Protein AF-A0A9D1EXU2-F1 (afdb_monomer)

Solvent-accessible surface area (backbone atoms only — not comparable to full-atom values): 6470 Å² total; per-residue (Å²): 134,85,83,83,80,86,75,94,65,91,78,78,82,62,54,69,59,51,42,45,73,71,76,44,88,81,90,85,78,88,70,52,75,67,57,46,50,57,49,46,56,51,49,40,56,48,30,51,48,49,24,73,72,68,69,46,70,67,33,54,52,51,36,49,54,42,52,41,54,50,34,46,72,74,74,36,51,63,67,65,58,66,70,50,86,77,70,83,78,74,61,80,76,73,74,73,82,78,76,126

Radius of gyration: 18.08 Å; Cα contacts (8 Å, |Δi|>4): 47; chains: 1; bounding box: 48×49×33 Å

Secondary structure (DSSP, 8-state):
------------SSHHHHHHHTT------PPPHHHHHHHHHHHHHHHHHHHHHH--HHHHHHHHHHHHHHHHHTT--HHHHHTS--GGG-----------

InterPro domains:
  IPR038735 MSMEG_1276-like, nucleoside triphosphate pyrophosphohydrolase domain [cd11532] (7-84)

Organism: NCBI:txid2840935

Nearest PDB structures (foldseek):
  2ic9-assembly1_A  TM=8.243E-01  e=4.515E+00  Orthohantavirus sinnombreense
  2ic6-assembly1_A  TM=8.018E-01  e=4.515E+00  Orthohantavirus sinnombreense
  4fi5-assembly1_A  TM=7.173E-01  e=4.245E+00  Hantaan virus 76-118
  8xje-assembly3_C  TM=3.750E-01  e=9.480E+00  Campylobacter jejuni

Foldseek 3Di:
DDDDDDDLDDDPPCPCVVCVVVVHHDDDDDDDLVRVLVSLVVQLVVLVVVCVVPVDVVSVVSNVVSVQVNCVSVVHHPVNVVPPDPCPVVDPPPPPPPPD

Mean predicted aligned error: 10.68 Å

Structure (mmCIF, N/CA/C/O backbone):
data_AF-A0A9D1EXU2-F1
#
_entry.id   AF-A0A9D1EXU2-F1
#
loop_
_atom_site.group_PDB
_atom_site.id
_atom_site.type_symbol
_atom_site.label_atom_id
_atom_site.label_alt_id
_atom_site.label_comp_id
_atom_site.label_asym_id
_atom_site.label_entity_id
_atom_site.label_seq_id
_atom_site.pdbx_PDB_ins_code
_atom_site.Cartn_x
_atom_site.Cartn_y
_atom_site.Cartn_z
_atom_site.occupancy
_atom_site.B_iso_or_equiv
_atom_site.auth_seq_id
_atom_site.auth_comp_id
_atom_site.auth_asym_id
_atom_site.auth_atom_id
_atom_site.pdbx_PDB_model_num
ATOM 1 N N . MET A 1 1 ? -24.676 17.958 18.977 1.00 40.91 1 MET A N 1
ATOM 2 C CA . MET A 1 1 ? -23.334 18.073 18.367 1.00 40.91 1 MET A CA 1
ATOM 3 C C . MET A 1 1 ? -23.116 16.840 17.512 1.00 40.91 1 MET A C 1
ATOM 5 O O . MET A 1 1 ? -23.062 15.747 18.060 1.00 40.91 1 MET A O 1
ATOM 9 N N . SER A 1 2 ? -23.106 16.989 16.189 1.00 44.03 2 SER A N 1
ATOM 10 C CA . SER A 1 2 ? -22.880 15.869 15.270 1.00 44.03 2 SER A CA 1
ATOM 11 C C . SER A 1 2 ? -21.398 15.498 15.292 1.00 44.03 2 SER A C 1
ATOM 13 O O . SER A 1 2 ? -20.545 16.363 15.114 1.00 44.03 2 SER A O 1
ATOM 15 N N . ARG A 1 3 ? -21.088 14.230 15.571 1.00 42.12 3 ARG A N 1
ATOM 16 C CA . ARG A 1 3 ? -19.718 13.711 15.618 1.00 42.12 3 ARG A CA 1
ATOM 17 C C . ARG A 1 3 ? -19.233 13.526 14.179 1.00 42.12 3 ARG A C 1
ATOM 19 O O . ARG A 1 3 ? -19.710 12.627 13.495 1.00 42.12 3 ARG A O 1
ATOM 26 N N . ILE A 1 4 ? -18.335 14.391 13.714 1.00 52.94 4 ILE A N 1
ATOM 27 C CA . ILE A 1 4 ? -17.636 14.194 12.439 1.00 52.94 4 ILE A CA 1
ATOM 28 C C . ILE A 1 4 ? -16.591 13.105 12.685 1.00 52.94 4 ILE A C 1
ATOM 30 O O . ILE A 1 4 ? -15.736 13.261 13.556 1.00 52.94 4 ILE A O 1
ATOM 34 N N . ILE A 1 5 ? -16.708 11.980 11.982 1.00 48.44 5 ILE A N 1
ATOM 35 C CA . ILE A 1 5 ? -15.694 10.925 11.995 1.00 48.44 5 ILE A CA 1
ATOM 36 C C . ILE A 1 5 ? -14.888 11.086 10.713 1.00 48.44 5 ILE A C 1
ATOM 38 O O . ILE A 1 5 ? -15.414 10.887 9.621 1.00 48.44 5 ILE A O 1
ATOM 42 N N . THR A 1 6 ? -13.630 11.486 10.854 1.00 48.78 6 THR A N 1
ATOM 43 C CA . THR A 1 6 ? -12.700 11.585 9.731 1.00 48.78 6 THR A CA 1
ATOM 44 C C . THR A 1 6 ? -12.107 10.207 9.478 1.00 48.78 6 THR A C 1
ATOM 46 O O . THR A 1 6 ? -11.442 9.653 10.350 1.00 48.78 6 THR A O 1
ATOM 49 N N . TYR A 1 7 ? -12.353 9.653 8.294 1.00 54.19 7 TYR A N 1
ATOM 50 C CA . TYR A 1 7 ? -11.711 8.428 7.831 1.00 54.19 7 TYR A CA 1
ATOM 51 C C . TYR A 1 7 ? -10.669 8.806 6.778 1.00 54.19 7 TYR A C 1
ATOM 53 O O . TYR A 1 7 ? -11.027 9.233 5.686 1.00 54.19 7 TYR A O 1
ATOM 61 N N . THR A 1 8 ? -9.385 8.649 7.087 1.00 54.12 8 THR A N 1
ATOM 62 C CA . THR A 1 8 ? -8.283 8.750 6.113 1.00 54.12 8 THR A CA 1
ATOM 63 C C . THR A 1 8 ? -8.019 7.388 5.484 1.00 54.12 8 THR A C 1
ATOM 65 O O . THR A 1 8 ? -6.905 6.884 5.533 1.00 54.12 8 THR A O 1
ATOM 68 N N . LYS A 1 9 ? -9.063 6.750 4.949 1.00 54.16 9 LYS A N 1
ATOM 69 C CA . LYS A 1 9 ? -8.906 5.490 4.218 1.00 54.16 9 LYS A CA 1
ATOM 70 C C . LYS A 1 9 ? -8.783 5.797 2.736 1.00 54.16 9 LYS A C 1
ATOM 72 O O . LYS A 1 9 ? -9.565 6.588 2.208 1.00 54.16 9 LYS A O 1
ATOM 77 N N . LEU A 1 10 ? -7.804 5.183 2.080 1.00 58.41 10 LEU A N 1
ATOM 78 C CA . LEU A 1 10 ? -7.753 5.164 0.627 1.00 58.41 10 LEU A CA 1
ATOM 79 C C . LEU A 1 10 ? -8.909 4.282 0.152 1.00 58.41 10 LEU A C 1
ATOM 81 O O . LEU A 1 10 ? -9.130 3.184 0.655 1.00 58.41 10 LEU A O 1
ATOM 85 N N . VAL A 1 11 ? -9.722 4.833 -0.730 1.00 55.47 11 VAL A N 1
ATOM 86 C CA . VAL A 1 11 ? -11.042 4.321 -1.065 1.00 55.47 11 VAL A CA 1
ATOM 87 C C . VAL A 1 11 ? -11.029 4.032 -2.562 1.00 55.47 11 VAL A C 1
ATOM 89 O O . VAL A 1 11 ? -10.894 4.959 -3.360 1.00 55.47 11 VAL A O 1
ATOM 92 N N . ARG A 1 12 ? -11.130 2.757 -2.949 1.00 51.81 12 ARG A N 1
ATOM 93 C CA . ARG A 1 12 ? -11.226 2.354 -4.358 1.00 51.81 12 ARG A CA 1
ATOM 94 C C . ARG A 1 12 ? -12.699 2.323 -4.778 1.00 51.81 12 ARG A C 1
ATOM 96 O O . ARG A 1 12 ? -13.512 1.765 -4.054 1.00 51.81 12 ARG A O 1
ATOM 103 N N . ASP A 1 13 ? -12.994 2.987 -5.897 1.00 57.78 13 ASP A N 1
ATOM 104 C CA . ASP A 1 13 ? -14.249 3.087 -6.663 1.00 57.78 13 ASP A CA 1
ATOM 105 C C . ASP A 1 13 ? -15.613 2.986 -5.942 1.00 57.78 13 ASP A C 1
ATOM 107 O O . ASP A 1 13 ? -15.968 2.020 -5.274 1.00 57.78 13 ASP A O 1
ATOM 111 N N . LYS A 1 14 ? -16.466 3.976 -6.235 1.00 56.38 14 LYS A N 1
ATOM 112 C CA . LYS A 1 14 ? -17.893 4.085 -5.877 1.00 56.38 14 LYS A CA 1
ATOM 113 C C . LYS A 1 14 ? -18.253 4.187 -4.397 1.00 56.38 14 LYS A C 1
ATOM 115 O O . LYS A 1 14 ? -19.430 4.166 -4.047 1.00 56.38 14 LYS A O 1
ATOM 120 N N . ILE A 1 15 ? -17.287 4.293 -3.494 1.00 68.69 15 ILE A N 1
ATOM 121 C CA . ILE A 1 15 ? -17.590 4.476 -2.069 1.00 68.69 15 ILE A CA 1
ATOM 122 C C . ILE A 1 15 ? -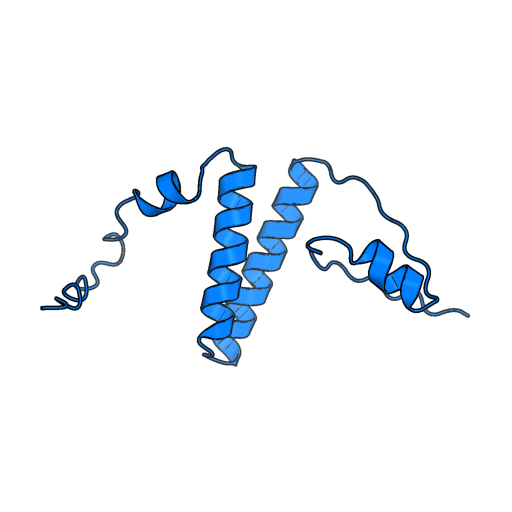18.335 5.783 -1.780 1.00 68.69 15 ILE A C 1
ATOM 124 O O . ILE A 1 15 ? -19.246 5.711 -0.957 1.00 68.69 15 ILE A O 1
ATOM 128 N N . PRO A 1 16 ? -18.047 6.937 -2.419 1.00 68.00 16 PRO A N 1
ATOM 129 C CA . PRO A 1 16 ? -18.915 8.104 -2.278 1.00 68.00 16 PRO A CA 1
ATOM 130 C C . PRO A 1 16 ? -20.377 7.758 -2.594 1.00 68.00 16 PRO A C 1
ATOM 132 O O . PRO A 1 16 ? -21.263 8.001 -1.781 1.00 68.00 16 PRO A O 1
ATOM 135 N N . GLU A 1 17 ? -20.612 7.046 -3.694 1.00 68.94 17 GLU A N 1
ATOM 136 C CA . GLU A 1 17 ? -21.927 6.603 -4.149 1.00 68.94 17 GLU A CA 1
ATOM 137 C C . GLU A 1 17 ? -22.569 5.574 -3.201 1.00 68.94 17 GLU A C 1
ATOM 139 O O . GLU A 1 17 ? -23.777 5.611 -2.976 1.00 68.94 17 GLU A O 1
ATOM 144 N N . ILE A 1 18 ? -21.787 4.675 -2.593 1.00 70.94 18 ILE A N 1
ATOM 145 C CA . ILE A 1 18 ? -22.260 3.716 -1.579 1.00 70.94 18 ILE A CA 1
ATOM 146 C C . ILE A 1 18 ? -22.615 4.437 -0.267 1.00 70.94 18 ILE A C 1
ATOM 148 O O . ILE A 1 18 ? -23.630 4.125 0.362 1.00 70.94 18 ILE A O 1
ATOM 152 N N . ILE A 1 19 ? -21.805 5.413 0.159 1.00 72.25 19 ILE A N 1
ATOM 153 C CA . ILE A 1 19 ? -22.051 6.226 1.359 1.00 72.25 19 ILE A CA 1
ATOM 154 C C . ILE A 1 19 ? -23.328 7.048 1.168 1.00 72.25 19 ILE A C 1
ATOM 156 O O . ILE A 1 19 ? -24.197 7.029 2.046 1.00 72.25 19 ILE A O 1
ATOM 160 N N . GLU A 1 20 ? -23.480 7.694 0.014 1.00 77.75 20 GLU A N 1
ATOM 161 C CA . GLU A 1 20 ? -24.687 8.430 -0.360 1.00 77.75 20 GLU A CA 1
ATOM 162 C C . GLU A 1 20 ? -25.914 7.514 -0.439 1.00 77.75 20 GLU A C 1
ATOM 164 O O . GLU A 1 20 ? -26.955 7.837 0.139 1.00 77.75 20 GLU A O 1
ATOM 169 N N . ALA A 1 21 ? -25.786 6.326 -1.042 1.00 77.19 21 ALA A N 1
ATOM 170 C CA . ALA A 1 21 ? -26.852 5.322 -1.078 1.00 77.19 21 ALA A CA 1
ATOM 171 C C . ALA A 1 21 ? -27.274 4.841 0.324 1.00 77.19 21 ALA A C 1
ATOM 173 O O . ALA A 1 21 ? -28.424 4.453 0.526 1.00 77.19 21 ALA A O 1
ATOM 174 N N . SER A 1 22 ? -26.380 4.914 1.317 1.00 80.31 22 SER A N 1
ATOM 175 C CA . SER A 1 22 ? -26.685 4.618 2.726 1.00 80.31 22 SER A CA 1
ATOM 176 C C . SER A 1 22 ? -27.310 5.794 3.501 1.00 80.31 22 SER A C 1
ATOM 178 O O . SER A 1 22 ? -27.523 5.694 4.712 1.00 80.31 22 SER A O 1
ATOM 180 N N . GLY A 1 23 ? -27.605 6.915 2.829 1.00 80.00 23 GLY A N 1
ATOM 181 C CA . GLY A 1 23 ? -28.218 8.113 3.415 1.00 80.00 23 GLY A CA 1
ATOM 182 C C . GLY A 1 23 ? -27.244 9.021 4.173 1.00 80.00 23 GLY A C 1
ATOM 183 O O . GLY A 1 23 ? -27.672 9.900 4.925 1.00 80.00 23 GLY A O 1
ATOM 184 N N . LYS A 1 24 ? -25.935 8.811 4.006 1.00 78.00 24 LYS A N 1
ATOM 185 C CA . LYS A 1 24 ? -24.874 9.622 4.617 1.00 78.00 24 LYS A CA 1
ATOM 186 C C . LYS A 1 24 ? -24.330 10.624 3.595 1.00 78.00 24 LYS A C 1
ATOM 188 O O . LYS A 1 24 ? -24.460 10.424 2.397 1.00 78.00 24 LYS A O 1
ATOM 193 N N . LYS A 1 25 ? -23.719 11.711 4.071 1.00 71.00 25 LYS A N 1
ATOM 194 C CA . LYS A 1 25 ? -23.020 12.690 3.221 1.00 71.00 25 LYS A CA 1
ATOM 195 C C . LYS A 1 25 ? -21.513 12.499 3.358 1.00 71.00 25 LYS A C 1
ATOM 197 O O . LYS A 1 25 ? -21.040 12.345 4.484 1.00 71.00 25 LYS A O 1
ATOM 202 N N . CYS A 1 26 ? -20.782 12.548 2.250 1.00 65.88 26 CYS A N 1
ATOM 203 C CA . CYS A 1 26 ? -19.325 12.639 2.249 1.00 65.88 26 CYS A CA 1
ATOM 204 C C . CYS A 1 26 ? -18.865 13.809 1.381 1.00 65.88 26 CYS A C 1
ATOM 206 O O . CYS A 1 26 ? -19.418 14.039 0.309 1.00 65.88 26 CYS A O 1
ATOM 208 N N . ASP A 1 27 ? -17.834 14.513 1.838 1.00 62.41 27 ASP A N 1
ATOM 209 C CA . ASP A 1 27 ? -17.135 15.511 1.036 1.00 62.41 27 ASP A CA 1
ATOM 210 C C . ASP A 1 27 ? -15.910 14.848 0.399 1.00 62.41 27 ASP A C 1
ATOM 212 O O . ASP A 1 27 ? -15.110 14.212 1.089 1.00 62.41 27 ASP A O 1
ATOM 216 N N . THR A 1 28 ? -15.759 14.989 -0.917 1.00 60.34 28 THR A N 1
ATOM 217 C CA . THR A 1 28 ? -14.596 14.492 -1.662 1.00 60.34 28 THR A CA 1
ATOM 218 C C . THR A 1 28 ? -13.731 15.664 -2.107 1.00 60.34 28 THR A C 1
ATOM 220 O O . THR A 1 28 ? -14.243 16.623 -2.685 1.00 60.34 28 THR A O 1
ATOM 223 N N . ALA A 1 29 ? -12.420 15.575 -1.902 1.00 62.69 29 ALA A N 1
ATOM 224 C CA . ALA A 1 29 ? -11.448 16.500 -2.475 1.00 62.69 29 ALA A CA 1
ATOM 225 C C . ALA A 1 29 ? -10.556 15.746 -3.466 1.00 62.69 29 ALA A C 1
ATOM 227 O O . ALA A 1 29 ? -10.160 14.611 -3.202 1.00 62.69 29 ALA A O 1
ATOM 228 N N . GLY A 1 30 ? -10.241 16.369 -4.604 1.00 58.69 30 GLY A N 1
ATOM 229 C CA . GLY A 1 30 ? -9.226 15.841 -5.512 1.00 58.69 30 GLY A CA 1
ATOM 230 C C . GLY A 1 30 ? -7.858 15.932 -4.843 1.00 58.69 30 GLY A C 1
ATOM 231 O O . GLY A 1 30 ? -7.455 17.015 -4.424 1.00 58.69 30 GLY A O 1
ATOM 232 N N . LEU A 1 31 ? -7.169 14.802 -4.717 1.00 67.94 31 LEU A N 1
ATOM 233 C CA . LEU A 1 31 ? -5.818 14.765 -4.168 1.00 67.94 31 LEU A CA 1
ATOM 234 C C . LEU A 1 31 ? -4.823 15.243 -5.222 1.00 67.94 31 LEU A C 1
ATOM 236 O O . LEU A 1 31 ? -4.948 14.914 -6.406 1.00 67.94 31 LEU A O 1
ATOM 240 N N . THR A 1 32 ? -3.821 16.009 -4.797 1.00 77.94 32 THR A N 1
ATOM 241 C CA . THR A 1 32 ? -2.643 16.217 -5.640 1.00 77.94 32 THR A CA 1
ATOM 242 C C . THR A 1 32 ? -1.849 14.913 -5.733 1.00 77.94 32 THR A C 1
ATOM 244 O O . THR A 1 32 ? -2.007 14.011 -4.910 1.00 77.94 32 THR A O 1
ATOM 247 N N . TYR A 1 33 ? -0.965 14.808 -6.725 1.00 76.81 33 TYR A N 1
ATOM 248 C CA . TYR A 1 33 ? -0.082 13.648 -6.876 1.00 76.81 33 TYR A CA 1
ATOM 249 C C . TYR A 1 33 ? 0.710 13.332 -5.594 1.00 76.81 33 TYR A C 1
ATOM 251 O O . TYR A 1 33 ? 0.812 12.176 -5.191 1.00 76.81 33 TYR A O 1
ATOM 259 N N . THR A 1 34 ? 1.243 14.367 -4.936 1.00 80.38 34 THR A N 1
ATOM 260 C CA . THR A 1 34 ? 2.011 14.228 -3.692 1.00 80.38 34 THR A CA 1
ATOM 261 C C . THR A 1 34 ? 1.135 13.768 -2.536 1.00 80.38 34 THR A C 1
ATOM 263 O O . THR A 1 34 ? 1.518 12.851 -1.821 1.00 80.38 34 THR A O 1
ATOM 266 N N . ASP A 1 35 ? -0.070 14.331 -2.402 1.00 82.62 35 ASP A N 1
ATOM 267 C CA . ASP A 1 35 ? -0.992 13.925 -1.336 1.00 82.62 35 ASP A CA 1
ATOM 268 C C . ASP A 1 35 ? -1.454 12.472 -1.516 1.00 82.62 35 ASP A C 1
ATOM 270 O O . ASP A 1 35 ? -1.657 11.754 -0.539 1.00 82.62 35 ASP A O 1
ATOM 274 N N . PHE A 1 36 ? -1.609 12.023 -2.766 1.00 81.69 36 PHE A N 1
ATOM 275 C CA . PHE A 1 36 ? -2.000 10.650 -3.070 1.00 81.69 36 PHE A CA 1
ATOM 276 C C . PHE A 1 36 ? -0.902 9.643 -2.710 1.00 81.69 36 PHE A C 1
ATOM 278 O O . PHE A 1 36 ? -1.196 8.639 -2.062 1.00 81.69 36 PHE A O 1
ATOM 285 N N . LEU A 1 37 ? 0.359 9.934 -3.053 1.00 86.81 37 LEU A N 1
ATOM 286 C CA . LEU A 1 37 ? 1.496 9.110 -2.632 1.00 86.81 37 LEU A CA 1
ATOM 287 C C . LEU A 1 37 ? 1.630 9.053 -1.108 1.00 86.81 37 LEU A C 1
ATOM 289 O O . LEU A 1 37 ? 1.741 7.962 -0.559 1.00 86.81 37 LEU A O 1
ATOM 293 N N . ASP A 1 38 ? 1.524 10.192 -0.417 1.00 87.75 38 ASP A N 1
ATOM 294 C CA . ASP A 1 38 ? 1.587 10.238 1.049 1.00 87.75 38 ASP A CA 1
ATOM 295 C C . ASP A 1 38 ? 0.483 9.392 1.707 1.00 87.75 38 ASP A C 1
ATOM 297 O O . ASP A 1 38 ? 0.662 8.843 2.799 1.00 87.75 38 ASP A O 1
ATOM 301 N N . MET A 1 39 ? -0.692 9.300 1.077 1.00 87.38 39 MET A N 1
ATOM 302 C CA . MET A 1 39 ? -1.774 8.438 1.551 1.00 87.38 39 MET A CA 1
ATOM 303 C C . MET A 1 39 ? -1.507 6.957 1.278 1.00 87.38 39 MET A C 1
ATOM 305 O O . MET A 1 39 ? -1.801 6.134 2.145 1.00 87.38 39 MET A O 1
ATOM 309 N N . LEU A 1 40 ? -0.942 6.612 0.119 1.00 90.56 40 LEU A N 1
ATOM 310 C CA . LEU A 1 40 ? -0.543 5.240 -0.191 1.00 90.56 40 LEU A CA 1
ATOM 311 C C . LEU A 1 40 ? 0.576 4.749 0.738 1.00 90.56 40 LEU A C 1
ATOM 313 O O . LEU A 1 40 ? 0.491 3.632 1.237 1.00 90.56 40 LEU A O 1
ATOM 317 N N . ASP A 1 41 ? 1.563 5.592 1.053 1.00 91.56 41 ASP A N 1
ATOM 318 C CA . ASP A 1 41 ? 2.643 5.257 1.992 1.00 91.56 41 ASP A CA 1
ATOM 319 C C . ASP A 1 41 ? 2.109 4.990 3.406 1.00 91.56 41 ASP A C 1
ATOM 321 O O . ASP A 1 41 ? 2.525 4.039 4.074 1.00 91.56 41 ASP A O 1
ATOM 325 N N . LYS A 1 42 ? 1.138 5.792 3.866 1.00 91.62 42 LYS A N 1
ATOM 326 C CA . LYS A 1 42 ? 0.443 5.532 5.137 1.00 91.62 42 LYS A CA 1
ATOM 327 C C . LYS A 1 42 ? -0.300 4.204 5.099 1.00 91.62 42 LYS A C 1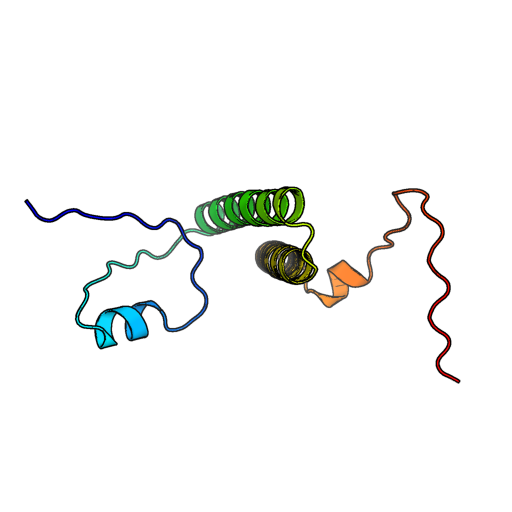
ATOM 329 O O . LYS A 1 42 ? -0.185 3.433 6.047 1.00 91.62 42 LYS A O 1
ATOM 334 N N . LYS A 1 43 ? -1.022 3.934 4.007 1.00 89.75 43 LYS A N 1
ATOM 335 C CA . LYS A 1 43 ? -1.785 2.695 3.843 1.00 89.75 43 LYS A CA 1
ATOM 336 C C . LYS A 1 43 ? -0.871 1.470 3.827 1.00 89.75 43 LYS A C 1
ATOM 338 O O . LYS A 1 43 ? -1.166 0.499 4.504 1.00 89.75 43 LYS A O 1
ATOM 343 N N . LEU A 1 44 ? 0.284 1.553 3.167 1.00 95.75 44 LEU A N 1
ATOM 344 C CA . LEU A 1 44 ? 1.288 0.487 3.177 1.00 95.75 44 LEU A CA 1
ATOM 345 C C . LEU A 1 44 ? 1.763 0.175 4.602 1.00 95.75 44 LEU A C 1
ATOM 347 O O . LEU A 1 44 ? 1.904 -0.987 4.971 1.00 95.75 44 LEU A O 1
ATOM 351 N N . GLY A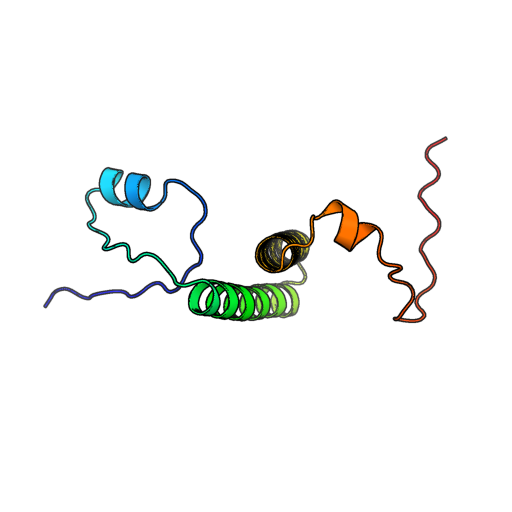 1 45 ? 1.993 1.211 5.413 1.00 95.19 45 GLY A N 1
ATOM 352 C CA . GLY A 1 45 ? 2.350 1.043 6.820 1.00 95.19 45 GLY A CA 1
ATOM 353 C C . GLY A 1 45 ? 1.244 0.401 7.665 1.00 95.19 45 GLY A C 1
ATOM 354 O O . GLY A 1 45 ? 1.560 -0.354 8.584 1.00 95.19 45 GLY A O 1
ATOM 355 N N . GLU A 1 46 ? -0.026 0.685 7.362 1.00 93.88 46 GLU A N 1
ATOM 356 C CA . GLU A 1 46 ? -1.182 0.035 7.993 1.00 93.88 46 GLU A CA 1
ATOM 357 C C . GLU A 1 46 ? -1.218 -1.467 7.667 1.00 93.88 46 GLU A C 1
ATOM 359 O O . GLU A 1 46 ? -1.141 -2.257 8.604 1.00 93.88 46 GLU A O 1
ATOM 364 N N . GLU A 1 47 ? -1.198 -1.872 6.389 1.00 94.12 47 GLU A N 1
ATOM 365 C CA . GLU A 1 47 ? -1.323 -3.301 6.022 1.00 94.12 47 GLU A CA 1
ATOM 366 C C . GLU A 1 47 ? -0.126 -4.127 6.517 1.00 94.12 47 GLU A C 1
ATOM 368 O O . GLU A 1 47 ? -0.262 -5.260 6.971 1.00 94.12 47 GLU A O 1
ATOM 373 N N . VAL A 1 48 ? 1.085 -3.551 6.491 1.00 97.50 48 VAL A N 1
ATOM 374 C CA . VAL A 1 48 ? 2.275 -4.206 7.061 1.00 97.50 48 VAL A CA 1
ATOM 375 C C . VAL A 1 48 ? 2.094 -4.464 8.553 1.00 97.50 48 VAL A C 1
ATOM 377 O O . VAL A 1 48 ? 2.519 -5.506 9.055 1.00 97.50 48 VAL A O 1
ATOM 380 N N . LYS A 1 49 ? 1.481 -3.521 9.272 1.00 97.31 49 LYS A N 1
ATOM 381 C CA . LYS A 1 49 ? 1.196 -3.686 10.692 1.00 97.31 49 LYS A CA 1
ATOM 382 C C . LYS A 1 49 ? 0.102 -4.735 10.913 1.00 97.31 49 LYS A C 1
ATOM 384 O O . LYS A 1 49 ? 0.266 -5.559 11.808 1.00 97.31 49 LYS A O 1
ATOM 389 N N . GLU A 1 50 ? -0.957 -4.734 10.106 1.00 94.94 50 GLU A N 1
ATOM 390 C CA . GLU A 1 50 ? -2.033 -5.734 10.175 1.00 94.94 50 GLU A CA 1
ATOM 391 C C . GLU A 1 50 ? -1.474 -7.147 9.937 1.00 94.94 50 GLU A C 1
ATOM 393 O O . GLU A 1 50 ? -1.659 -8.019 10.787 1.00 94.94 50 GLU A O 1
ATOM 398 N N . TYR A 1 51 ? -0.631 -7.342 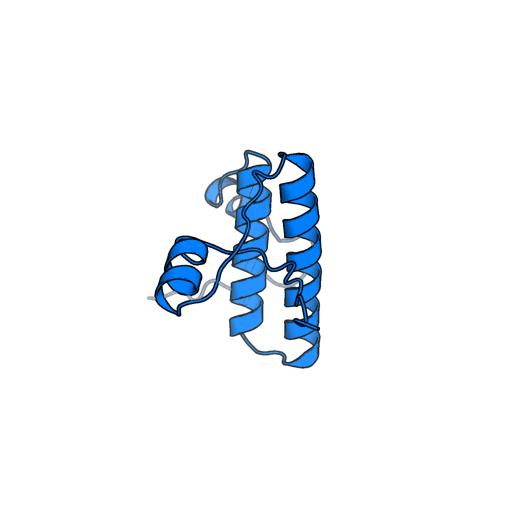8.915 1.00 98.12 51 TYR A N 1
ATOM 399 C CA . TYR A 1 51 ? 0.089 -8.603 8.699 1.00 98.12 51 TYR A CA 1
ATOM 400 C C . TYR A 1 51 ? 0.977 -9.003 9.887 1.00 98.12 51 TYR A C 1
ATOM 402 O O . TYR A 1 51 ? 1.004 -10.167 10.282 1.00 98.12 51 TYR A O 1
ATOM 410 N N . GLN A 1 52 ? 1.721 -8.063 10.480 1.00 97.88 52 GLN A N 1
ATOM 411 C CA . GLN A 1 52 ? 2.569 -8.352 11.645 1.00 97.88 52 GLN A CA 1
ATOM 412 C C . GLN A 1 52 ? 1.761 -8.775 12.882 1.00 97.88 52 GLN A C 1
ATOM 414 O O . GLN A 1 52 ? 2.287 -9.492 13.736 1.00 97.88 52 GLN A O 1
ATOM 419 N N . GLU A 1 53 ? 0.508 -8.332 12.998 1.00 97.69 53 GLU A N 1
ATOM 420 C CA . GLU A 1 53 ? -0.392 -8.695 14.093 1.00 97.69 53 GLU A CA 1
ATOM 421 C C . GLU A 1 53 ? -1.117 -10.024 13.820 1.00 97.69 53 GLU A C 1
ATOM 423 O O . GLU A 1 53 ? -1.143 -10.890 14.699 1.00 97.69 53 GLU A O 1
ATOM 428 N N . SER A 1 54 ? -1.664 -10.219 12.616 1.00 97.69 54 SER A N 1
ATOM 429 C CA . SER A 1 54 ? -2.527 -11.360 12.274 1.00 97.69 54 SER A CA 1
ATOM 430 C C . SER A 1 54 ? -1.778 -12.551 11.665 1.00 97.69 54 SER A C 1
ATOM 432 O O . SER A 1 54 ? -2.142 -13.700 11.914 1.00 97.69 54 SER A O 1
ATOM 434 N N . HIS A 1 55 ? -0.705 -12.292 10.910 1.00 96.25 55 HIS A N 1
ATOM 435 C CA . HIS A 1 55 ? -0.020 -13.244 10.024 1.00 96.25 55 HIS A CA 1
ATOM 436 C C . HIS A 1 55 ? -0.948 -13.915 8.991 1.00 96.25 55 HIS A C 1
ATOM 438 O O . HIS A 1 55 ? -0.643 -15.002 8.493 1.00 96.25 55 HIS A O 1
ATOM 444 N N . GLU A 1 56 ? -2.077 -13.282 8.668 1.00 96.88 56 GLU A N 1
ATOM 445 C CA . GLU A 1 56 ? -3.015 -13.763 7.654 1.00 96.88 56 GLU A CA 1
ATOM 446 C C . GLU A 1 56 ? -2.474 -13.500 6.240 1.00 96.88 56 GLU A C 1
ATOM 448 O O . GLU A 1 56 ? -1.763 -12.526 5.983 1.00 96.88 56 GLU A O 1
ATOM 453 N N . VAL A 1 57 ? -2.770 -14.408 5.307 1.00 94.75 57 VAL A N 1
ATOM 454 C CA . VAL A 1 57 ? -2.268 -14.326 3.922 1.00 94.75 57 VAL A CA 1
ATOM 455 C C . VAL A 1 57 ? -2.984 -13.214 3.157 1.00 94.75 57 VAL A C 1
ATOM 457 O O . VAL A 1 57 ? -2.413 -12.610 2.253 1.00 94.75 57 VAL A O 1
ATOM 460 N N . GLU A 1 58 ? -4.219 -12.930 3.544 1.00 92.62 58 GLU A N 1
ATOM 461 C CA . GLU A 1 58 ? -5.053 -11.841 3.061 1.00 92.62 58 GLU A CA 1
ATOM 462 C C . GLU A 1 58 ? -4.338 -10.489 3.211 1.00 92.62 58 GLU A C 1
ATOM 464 O O . GLU A 1 58 ? -4.255 -9.739 2.243 1.00 92.62 58 GLU A O 1
ATOM 469 N N . GLU A 1 59 ? -3.669 -10.249 4.342 1.00 94.06 59 GLU A N 1
ATOM 470 C CA . GLU A 1 59 ? -2.909 -9.012 4.570 1.00 94.06 59 GLU A CA 1
ATOM 471 C C . GLU A 1 59 ? -1.697 -8.880 3.632 1.00 94.06 59 GLU A C 1
ATOM 473 O O . GLU A 1 59 ? -1.311 -7.783 3.230 1.00 94.06 59 GLU A O 1
ATOM 478 N N . LEU A 1 60 ? -1.090 -9.998 3.211 1.00 96.06 60 LEU A N 1
ATOM 479 C CA . LEU A 1 60 ? -0.041 -9.966 2.183 1.00 96.06 60 LEU A CA 1
ATOM 480 C C . LEU A 1 60 ? -0.600 -9.561 0.815 1.00 96.06 60 LEU A C 1
ATOM 482 O O . LEU A 1 60 ? 0.105 -8.911 0.037 1.00 96.06 60 LEU A O 1
ATOM 486 N N . ALA A 1 61 ? -1.840 -9.948 0.506 1.00 93.38 61 ALA A N 1
ATOM 487 C CA . ALA A 1 61 ? -2.507 -9.525 -0.719 1.00 93.38 61 ALA A CA 1
ATOM 488 C C . ALA A 1 61 ? -2.815 -8.020 -0.686 1.00 93.38 61 ALA A C 1
ATOM 490 O O . ALA A 1 61 ? -2.573 -7.341 -1.687 1.00 93.38 61 ALA A O 1
ATOM 491 N N . ASP A 1 62 ? -3.237 -7.497 0.465 1.00 91.75 62 ASP A N 1
ATOM 492 C CA . ASP A 1 62 ? -3.498 -6.068 0.661 1.00 91.75 62 ASP A CA 1
ATOM 493 C C . ASP A 1 62 ? -2.201 -5.244 0.556 1.00 91.75 62 ASP A C 1
ATOM 495 O O . ASP A 1 62 ? -2.140 -4.260 -0.187 1.00 91.75 62 ASP A O 1
ATOM 499 N N . ILE A 1 63 ? -1.095 -5.712 1.155 1.00 95.88 63 ILE A N 1
ATOM 500 C CA . ILE A 1 63 ? 0.244 -5.119 0.962 1.00 95.88 63 ILE A CA 1
ATOM 501 C C . ILE A 1 63 ? 0.620 -5.064 -0.527 1.00 95.88 63 ILE A C 1
ATOM 503 O O . ILE A 1 63 ? 1.117 -4.040 -1.008 1.00 95.88 63 ILE A O 1
ATOM 507 N N . LEU A 1 64 ? 0.397 -6.151 -1.276 1.00 94.81 64 LEU A N 1
ATOM 508 C CA . LEU A 1 64 ? 0.686 -6.186 -2.712 1.00 94.81 64 LEU A CA 1
ATOM 509 C C . LEU A 1 64 ? -0.188 -5.202 -3.499 1.00 94.81 64 LEU A C 1
ATOM 511 O O . LEU A 1 64 ? 0.333 -4.532 -4.392 1.00 94.81 64 LEU A O 1
ATOM 515 N N . GLU A 1 65 ? -1.479 -5.077 -3.175 1.00 93.19 65 GLU A N 1
ATOM 516 C CA . GLU A 1 65 ? -2.366 -4.100 -3.818 1.00 93.19 65 GLU A CA 1
ATOM 517 C C . GLU A 1 65 ? -1.823 -2.674 -3.654 1.00 93.19 65 GLU A C 1
ATOM 519 O O . GLU A 1 65 ? -1.716 -1.934 -4.639 1.00 93.19 65 GLU A O 1
ATOM 524 N N . VAL A 1 66 ? -1.403 -2.311 -2.440 1.00 94.00 66 VAL A N 1
ATOM 525 C CA . VAL A 1 66 ? -0.853 -0.979 -2.161 1.00 94.00 66 VAL A CA 1
ATOM 526 C C . VAL A 1 66 ? 0.476 -0.757 -2.888 1.00 94.00 66 VAL A C 1
ATOM 528 O O . VAL A 1 66 ? 0.679 0.302 -3.483 1.00 94.00 66 VAL A O 1
ATOM 531 N N . ILE A 1 67 ? 1.367 -1.755 -2.915 1.00 95.31 67 ILE A N 1
ATOM 532 C CA . ILE A 1 67 ? 2.638 -1.679 -3.655 1.00 95.31 67 ILE A CA 1
ATOM 533 C C . ILE A 1 67 ? 2.395 -1.425 -5.148 1.00 95.31 67 ILE A C 1
ATOM 535 O O . ILE A 1 67 ? 3.063 -0.574 -5.743 1.00 95.31 67 ILE A O 1
ATOM 539 N N . TYR A 1 68 ? 1.439 -2.128 -5.762 1.00 93.44 68 TYR A N 1
ATOM 540 C CA . TYR A 1 68 ? 1.116 -1.912 -7.171 1.00 93.44 68 TYR A CA 1
ATOM 541 C C . TYR A 1 68 ? 0.530 -0.518 -7.414 1.00 93.44 68 TYR A C 1
ATOM 543 O O . TYR A 1 68 ? 0.923 0.134 -8.380 1.00 93.44 68 TYR A O 1
ATOM 551 N N . ALA A 1 69 ? -0.333 -0.018 -6.525 1.00 90.25 69 ALA A N 1
ATOM 552 C CA . ALA A 1 69 ? -0.869 1.339 -6.625 1.00 90.25 69 ALA A CA 1
ATOM 553 C C . ALA A 1 69 ? 0.232 2.413 -6.520 1.00 90.25 69 ALA A C 1
ATOM 555 O O . ALA A 1 69 ? 0.224 3.388 -7.277 1.00 90.25 69 ALA A O 1
ATOM 556 N N . ILE A 1 70 ? 1.215 2.225 -5.631 1.00 92.69 70 ILE A N 1
ATOM 557 C CA . ILE A 1 70 ? 2.389 3.107 -5.521 1.00 92.69 70 ILE A CA 1
ATOM 558 C C . ILE A 1 70 ? 3.205 3.071 -6.815 1.00 92.69 70 ILE A C 1
ATOM 560 O O . ILE A 1 70 ? 3.548 4.127 -7.349 1.00 92.69 70 ILE A O 1
ATOM 564 N N . ALA A 1 71 ? 3.492 1.878 -7.342 1.00 91.88 71 ALA A N 1
ATOM 565 C CA . ALA A 1 71 ? 4.255 1.720 -8.576 1.00 91.88 71 ALA A CA 1
ATOM 566 C C . ALA A 1 71 ? 3.566 2.413 -9.761 1.00 91.88 71 ALA A C 1
ATOM 568 O O . ALA A 1 71 ? 4.204 3.208 -10.454 1.00 91.88 71 ALA A O 1
ATOM 569 N N . GLU A 1 72 ? 2.262 2.188 -9.947 1.00 89.50 72 GLU A N 1
ATOM 570 C CA . GLU A 1 72 ? 1.484 2.817 -11.019 1.00 89.50 72 GLU A CA 1
ATOM 571 C C . GLU A 1 72 ? 1.466 4.340 -10.884 1.00 89.50 72 GLU A C 1
ATOM 573 O O . GLU A 1 72 ? 1.658 5.048 -11.875 1.00 89.50 72 GLU A O 1
ATOM 578 N N . THR A 1 73 ? 1.324 4.847 -9.656 1.00 88.75 73 THR A N 1
ATOM 579 C CA . THR A 1 73 ? 1.422 6.283 -9.371 1.00 88.75 73 THR A CA 1
ATOM 580 C C . THR A 1 73 ? 2.790 6.821 -9.790 1.00 88.75 73 THR A C 1
ATOM 582 O O . THR A 1 73 ? 2.865 7.840 -10.463 1.00 88.75 73 THR A O 1
ATOM 585 N N . GLN A 1 74 ? 3.874 6.096 -9.512 1.00 90.12 74 GLN A N 1
ATOM 586 C CA . GLN A 1 74 ? 5.233 6.462 -9.931 1.00 90.12 74 GLN A CA 1
ATOM 587 C C . GLN A 1 74 ? 5.532 6.220 -11.426 1.00 90.12 74 GLN A C 1
ATOM 589 O O . GLN A 1 74 ? 6.658 6.448 -11.872 1.00 90.12 74 GLN A O 1
ATOM 594 N N . GLY A 1 75 ? 4.551 5.783 -12.222 1.00 90.75 75 GLY A N 1
ATOM 595 C CA . GLY A 1 75 ? 4.713 5.531 -13.656 1.00 90.75 75 GLY A CA 1
ATOM 596 C C . GLY A 1 75 ? 5.350 4.179 -13.995 1.00 90.75 75 GLY A C 1
ATOM 597 O O . GLY A 1 75 ? 5.823 3.987 -15.116 1.00 90.75 75 GLY A O 1
ATOM 598 N N . VAL A 1 76 ? 5.365 3.241 -13.047 1.00 93.88 76 VAL A N 1
ATOM 599 C CA . VAL A 1 76 ? 5.853 1.869 -13.218 1.00 93.88 76 VAL A CA 1
ATOM 600 C C . VAL A 1 76 ? 4.659 0.921 -13.249 1.00 93.88 76 VAL A C 1
ATOM 602 O O . VAL A 1 76 ? 3.899 0.822 -12.293 1.00 93.88 76 VAL A O 1
ATOM 605 N N . SER A 1 77 ? 4.483 0.186 -14.346 1.00 91.56 77 SER A N 1
ATOM 606 C CA . SER A 1 77 ? 3.425 -0.829 -14.410 1.00 91.56 77 SER A CA 1
ATOM 607 C C . SER A 1 77 ? 3.724 -2.015 -13.490 1.00 91.56 77 SER A C 1
ATOM 609 O O . SER A 1 77 ? 4.885 -2.368 -13.271 1.00 91.56 77 SER A O 1
ATOM 611 N N . LYS A 1 78 ? 2.671 -2.707 -13.040 1.00 89.25 78 LYS A N 1
ATOM 612 C CA . LYS A 1 78 ? 2.777 -3.970 -12.292 1.00 89.25 78 LYS A CA 1
ATOM 613 C C . LYS A 1 78 ? 3.771 -4.955 -12.919 1.00 89.25 78 LYS A C 1
ATOM 615 O O . LYS A 1 78 ? 4.651 -5.455 -12.229 1.00 89.25 78 LYS A O 1
ATOM 620 N N . LYS A 1 79 ? 3.691 -5.163 -14.237 1.00 90.62 79 LYS A N 1
ATOM 621 C CA . LYS A 1 79 ? 4.604 -6.059 -14.958 1.00 90.62 79 LYS A CA 1
ATOM 622 C C . LYS A 1 79 ? 6.065 -5.612 -14.838 1.00 90.62 79 LYS A C 1
ATOM 624 O 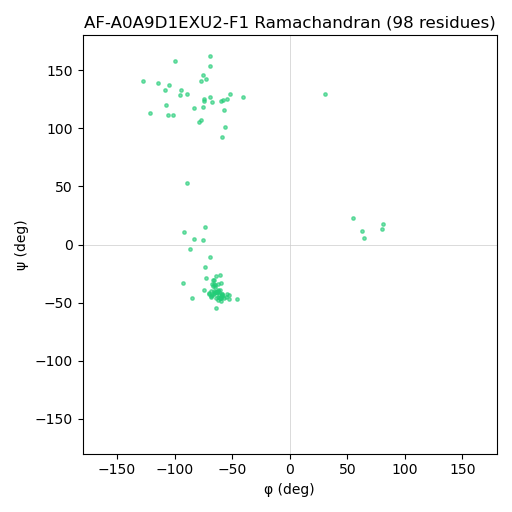O . LYS A 1 79 ? 6.932 -6.422 -14.546 1.00 90.62 79 LYS A O 1
ATOM 629 N N . GLN A 1 80 ? 6.336 -4.319 -15.031 1.00 91.62 80 GLN A N 1
ATOM 630 C CA . GLN A 1 80 ? 7.695 -3.783 -14.898 1.00 91.62 80 GLN A CA 1
ATOM 631 C C . GLN A 1 80 ? 8.246 -3.943 -13.479 1.00 91.62 80 GLN A C 1
ATOM 633 O O . GLN A 1 80 ? 9.447 -4.136 -13.331 1.00 91.62 80 GLN A O 1
ATOM 638 N N . LEU A 1 81 ? 7.392 -3.848 -12.456 1.00 92.19 81 LEU A N 1
ATOM 639 C CA . LEU A 1 81 ? 7.779 -4.084 -11.067 1.00 92.19 81 LEU A CA 1
ATOM 640 C C . LEU A 1 81 ? 8.114 -5.563 -10.815 1.00 92.19 81 LEU A C 1
ATOM 642 O O . LEU A 1 81 ? 9.127 -5.854 -10.187 1.00 92.19 81 LEU A O 1
ATOM 646 N N . GLU A 1 82 ? 7.291 -6.485 -11.317 1.00 89.94 82 GLU A N 1
ATOM 647 C CA . GLU A 1 82 ? 7.478 -7.939 -11.175 1.00 89.94 82 GLU A CA 1
ATOM 648 C C . GLU A 1 82 ? 8.708 -8.462 -11.928 1.00 89.94 82 GLU A C 1
ATOM 650 O O . GLU A 1 82 ? 9.358 -9.399 -11.469 1.00 89.94 82 GLU A O 1
ATOM 655 N N . ASP A 1 83 ? 9.072 -7.820 -13.041 1.00 90.06 83 ASP A N 1
ATOM 656 C CA . ASP A 1 83 ? 10.285 -8.132 -13.803 1.00 90.06 83 ASP A CA 1
ATOM 657 C C . ASP A 1 83 ? 11.580 -7.749 -13.040 1.00 90.06 83 ASP A C 1
ATOM 659 O O . ASP A 1 83 ? 12.681 -8.130 -13.451 1.00 90.06 83 ASP A O 1
ATOM 663 N N . ILE A 1 84 ? 11.491 -7.003 -11.924 1.00 87.62 84 ILE A N 1
ATOM 664 C CA . ILE A 1 84 ? 12.651 -6.661 -11.089 1.00 87.62 84 ILE A CA 1
ATOM 665 C C . ILE A 1 84 ? 13.092 -7.898 -10.285 1.00 87.62 84 ILE A C 1
ATOM 667 O O . ILE A 1 84 ? 12.328 -8.405 -9.464 1.00 87.62 84 ILE A O 1
ATOM 671 N N . PRO A 1 85 ? 14.357 -8.350 -10.403 1.00 82.62 85 PRO A N 1
ATOM 672 C CA . PRO A 1 85 ? 14.842 -9.506 -9.652 1.00 82.62 85 PRO A CA 1
ATOM 673 C C . PRO A 1 85 ? 14.746 -9.320 -8.125 1.00 82.62 85 PRO A C 1
ATOM 675 O O . PRO A 1 85 ? 15.345 -8.399 -7.559 1.00 82.62 85 PRO A O 1
ATOM 678 N N . LEU A 1 86 ? 14.042 -10.239 -7.449 1.00 76.94 86 LEU A N 1
ATOM 679 C CA . LEU A 1 86 ? 13.774 -10.205 -5.999 1.00 76.94 86 LEU A CA 1
ATOM 680 C C . LEU A 1 86 ? 14.807 -10.950 -5.130 1.00 76.94 86 LEU A C 1
ATOM 682 O O . LEU A 1 86 ? 14.629 -11.111 -3.925 1.00 76.9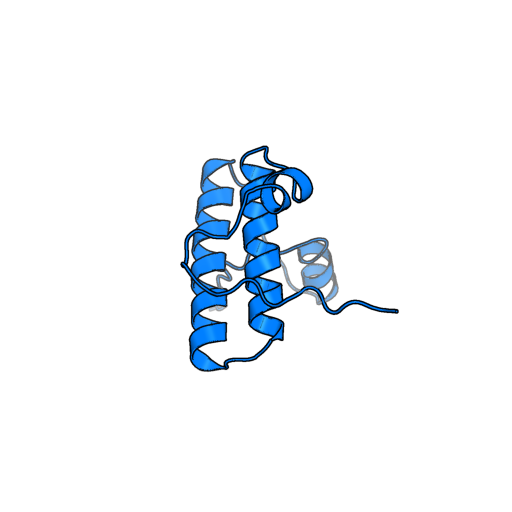4 86 LEU A O 1
ATOM 686 N N . ASN A 1 87 ? 15.944 -11.357 -5.688 1.00 71.75 87 ASN A N 1
ATOM 687 C CA . ASN A 1 87 ? 16.969 -12.154 -4.995 1.00 71.75 87 ASN A CA 1
ATOM 688 C C . ASN A 1 87 ? 17.810 -11.385 -3.947 1.00 71.75 87 ASN A C 1
ATOM 690 O O . ASN A 1 87 ? 18.853 -11.866 -3.503 1.00 71.75 87 ASN A O 1
ATOM 694 N N . ARG A 1 88 ? 17.366 -10.198 -3.521 1.00 71.06 88 ARG A N 1
ATOM 695 C CA . ARG A 1 88 ? 18.119 -9.298 -2.630 1.00 71.06 88 ARG A CA 1
ATOM 696 C C . ARG A 1 88 ? 18.167 -9.768 -1.176 1.00 71.06 88 ARG A C 1
ATOM 698 O O . ARG A 1 88 ? 19.041 -9.333 -0.436 1.00 71.06 88 ARG A O 1
ATOM 705 N N . LEU A 1 89 ? 17.252 -10.650 -0.771 1.00 72.12 89 LEU A N 1
ATOM 706 C CA . LEU A 1 89 ? 17.178 -11.173 0.599 1.00 72.12 89 LEU A CA 1
ATOM 707 C C . LEU A 1 89 ? 18.075 -12.398 0.833 1.00 72.12 89 LEU A C 1
ATOM 709 O O . LEU A 1 89 ? 18.138 -12.895 1.953 1.00 72.12 89 LEU A O 1
ATOM 713 N N . GLY A 1 90 ? 18.753 -12.908 -0.205 1.00 65.00 90 GLY A N 1
ATOM 714 C CA . GLY A 1 90 ? 19.591 -14.109 -0.097 1.00 65.00 90 GLY A CA 1
ATOM 715 C C . GLY A 1 90 ? 18.818 -15.382 0.270 1.00 65.00 90 GLY A C 1
ATOM 716 O O . GLY A 1 90 ? 19.431 -16.390 0.614 1.00 65.00 90 GLY A O 1
ATOM 717 N N . LEU A 1 91 ? 17.483 -15.343 0.212 1.00 67.25 91 LEU A N 1
ATOM 718 C CA . LEU A 1 91 ? 16.635 -16.506 0.431 1.00 67.25 91 LEU A CA 1
ATOM 719 C C . LEU A 1 91 ? 16.735 -17.441 -0.781 1.00 67.25 91 LEU A C 1
ATOM 721 O O . LEU A 1 91 ? 16.808 -16.953 -1.915 1.00 67.25 91 LEU A O 1
ATOM 725 N N . PRO A 1 92 ? 16.737 -18.770 -0.569 1.00 59.69 92 PRO A N 1
ATOM 726 C CA . PRO A 1 92 ? 16.625 -19.700 -1.678 1.00 59.69 92 PRO A CA 1
ATOM 727 C C . PRO A 1 92 ? 15.327 -19.385 -2.418 1.00 59.69 92 PRO A C 1
ATOM 729 O O . PRO A 1 92 ? 14.256 -19.344 -1.810 1.00 59.69 92 PRO A O 1
ATOM 732 N N . VAL A 1 93 ? 15.429 -19.134 -3.725 1.00 58.25 93 VAL A N 1
ATOM 733 C CA . VAL A 1 93 ? 14.249 -19.096 -4.590 1.00 58.25 93 VAL A CA 1
ATOM 734 C C . VAL A 1 93 ? 13.596 -20.459 -4.419 1.00 58.25 93 VAL A C 1
ATOM 736 O O . VAL A 1 93 ? 14.237 -21.477 -4.694 1.00 58.25 93 VAL A O 1
ATOM 739 N N . LEU A 1 94 ? 12.379 -20.489 -3.866 1.00 56.91 94 LEU A N 1
ATOM 740 C CA . LEU A 1 94 ? 11.618 -21.728 -3.816 1.00 56.91 94 LEU A CA 1
ATOM 741 C C . LEU A 1 94 ? 11.558 -22.230 -5.258 1.00 56.91 94 LEU A C 1
ATOM 743 O O . LEU A 1 94 ? 11.197 -21.433 -6.129 1.00 56.91 94 LEU A O 1
ATOM 747 N N . PRO A 1 95 ? 11.991 -23.474 -5.534 1.00 55.69 95 PRO A N 1
ATOM 748 C CA . PRO A 1 95 ? 11.896 -24.000 -6.881 1.00 55.69 95 PRO A CA 1
ATOM 749 C C . PRO A 1 95 ? 10.454 -23.796 -7.320 1.00 55.69 95 PRO A C 1
ATOM 751 O O . PRO A 1 95 ? 9.537 -24.101 -6.548 1.00 55.69 95 PRO A O 1
ATOM 754 N N . GLU A 1 96 ? 10.277 -23.201 -8.504 1.00 54.47 96 GLU A N 1
ATOM 755 C CA . GLU A 1 96 ? 8.972 -23.104 -9.145 1.00 54.47 96 GLU A CA 1
ATOM 756 C C . GLU A 1 96 ? 8.287 -24.448 -8.924 1.00 54.47 96 GLU A C 1
ATOM 758 O O . GLU A 1 96 ? 8.907 -25.495 -9.139 1.00 54.47 96 GLU A O 1
ATOM 763 N N . LEU A 1 97 ? 7.066 -24.429 -8.385 1.00 45.94 97 LEU A N 1
ATOM 764 C CA . LEU A 1 97 ? 6.233 -25.620 -8.363 1.00 45.94 97 LEU A CA 1
ATOM 765 C C . LEU A 1 97 ? 6.073 -26.011 -9.828 1.00 45.94 97 LEU A C 1
ATOM 767 O O . LEU A 1 97 ? 5.230 -25.456 -10.532 1.00 45.94 97 LEU A O 1
ATOM 771 N N . VAL A 1 98 ? 6.967 -26.890 -10.285 1.00 40.66 98 VAL A N 1
ATOM 772 C CA . VAL A 1 98 ? 6.922 -27.542 -11.580 1.00 40.66 98 VAL A CA 1
ATOM 773 C C . VAL A 1 98 ? 5.571 -28.224 -11.581 1.00 40.66 98 VAL A C 1
ATOM 775 O O . VAL A 1 98 ? 5.345 -29.210 -10.881 1.00 40.66 98 VAL A O 1
ATOM 778 N N . THR A 1 99 ? 4.628 -27.587 -12.256 1.00 42.25 99 THR A N 1
ATOM 779 C CA . THR A 1 99 ? 3.394 -28.235 -12.643 1.00 42.25 99 THR A CA 1
ATOM 780 C C . THR A 1 99 ? 3.788 -29.048 -13.864 1.00 42.25 99 THR A C 1
ATOM 782 O O . THR A 1 99 ? 4.132 -28.478 -14.900 1.00 42.25 99 THR A O 1
ATOM 785 N N . ASP A 1 100 ? 3.888 -30.363 -13.665 1.00 50.28 100 ASP A N 1
ATOM 786 C CA . ASP A 1 100 ? 3.955 -31.340 -14.756 1.00 50.28 100 ASP A CA 1
ATOM 787 C C . ASP A 1 100 ? 2.740 -31.198 -15.692 1.00 50.28 100 ASP A C 1
ATOM 789 O O . ASP A 1 100 ? 1.627 -30.892 -15.190 1.00 50.28 100 ASP A O 1
#

pLDDT: mean 77.39, std 17.43, range [40.66, 98.12]

Sequence (100 aa):
MSRIITYTKLVRDKIPEIIEASGKKCDTAGLTYTDFLDMLDKKLGEEVKEYQESHEVEELADILEVIYAIAETQGVSKKQLEDIPLNRLGLPVLPELVTD

=== Feature glossary ===
Annotated list of the representations used here:

Nearest PDB structures. The Foldseek neighbor list gives the closest experimentally determined structures in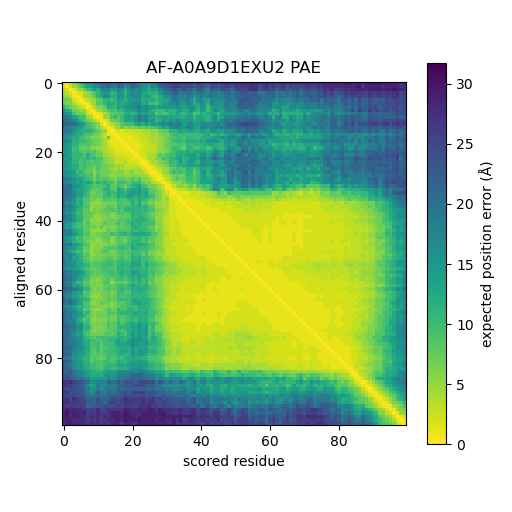 the PDB, ranked by structural alignment. TM-score near 1 means near-identical fold; near 0.3 means only rough topology match. This is how one finds what a novel AlphaFold prediction most resembles in the solved-structure universe.

Foldseek 3Di. Foldseek's 3Di representation compresses backbone geometry into a per-residue letter drawn from a learned twenty-state alphabet. It captures the tertiary interaction pattern around each residue — which residues are packed against it in space, regardless of where they are in sequence.

Radius of gyration, Cα contacts, bounding box. Radius of gyration (Rg) is the root-mean-square distance of Cα atoms from their centroid — a single number for overall size and compactness. A globular domain of N residues has Rg ≈ 2.2·N^0.38 Å; an extended or disordered chain has a much larger Rg. The Cα contact count is the number of residue pairs whose Cα atoms are within 8 Å and are more than four positions apart in sequence — a standard proxy for tertiary packing density. The bounding box is the smallest axis-aligned box enclosing all Cα atoms.

InterPro / GO / CATH / organism. The annotation block draws on four external resources. InterPro: which protein families and domains the sequence belongs to. GO: standardized terms for what the protein does, what process it participates in, and where in the cell it acts. CATH: which structural fold it has in the CATH hierarchy. Organism: the species of origin.

mmCIF coordinates. The mmCIF block holds the 3D Cartesian coordinates of each backbone atom (N, Cα, C, O) in ångströms. mmCIF is the PDB's canonical archive format — a tagged-loop text representation of the atomic model.

pLDDT. pLDDT is the predicted lDDT-Cα score: AlphaFold's confidence that the local environment of each residue (all inter-atomic distances within 15 Å) is correctly placed. It is a per-residue number between 0 and 100, with higher meaning more reliable.

Backbone torsions (φ/ψ). φ (phi) and ψ (psi) are the two rotatable backbone dihedrals per residue: φ is the C(i-1)–N–Cα–C torsion, ψ is the N–Cα–C–N(i+1) torsion, both in degrees on (−180°, 180°]. α-helical residues cluster near (−60°, −45°); β-strand residues near (−120°, +130°). A Ramachandran plot is simply a scatter of (φ, ψ) for every residue.

B-factor. For experimental (PDB) structures, the B-factor (temperature factor) quantifies the positional spread of each atom in the crystal — a combination of thermal vibration and static disorder — in units of Å². High B-factors mark flexible loops or poorly resolved regions; low B-factors mark the rigid, well-ordered core.

Secondary structure (3-state, P-SEA). SS3 is a coarse helix/strand/coil call (letters a/b/c) made by the P-SEA algorithm from inter-Cα distances and dihedrals. It is less detailed than DSSP but needs only Cα positions.

Predicted aligned error. Predicted aligned error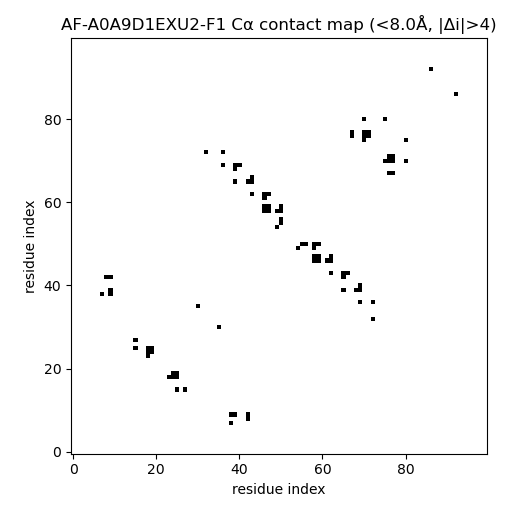 is AlphaFold's pairwise confidence. Unlike pLDDT (per-residue), PAE is per-residue-pair and captures whether two parts of the structure are correctly placed relative to each other. Units are ångströms of expected positional error.

Solvent-accessible surface area. Solvent-accessible surface area (SASA) is the area in Å² traced out by the centre of a 1.4 Å probe sphere (a water molecule) rolled over the protein's van der Waals surface (Shrake–Rupley / Lee–Richards construction). Buried residues have near-zero SASA; fully exposed residues can exceed 200 Å². The total SASA scales roughly with the number of surface residues.

Secondary structure (8-state, DSSP). The SS8 string is DSSP's per-residue secondary-structure call. α-helix (H) means an i→i+4 H-bond ladder; β-strand (E) means the residue participates in a β-sheet; 3₁₀ (G) and π (I) are tighter and wider helices; T/S are turns/bends; '-' is loop.

Rendered structure images. Structure images are PyMOL renders from six orthogonal camera directions. Cartoon representation draws helices as coils and strands as arrows; sticks shows the backbone as bonds; surface shows the solvent-excluded envelope. Rainbow coloring maps sequence position to hue (blue→red, N→C); chain coloring assigns a distinct color per polypeptide.

Sequence. The amino-acid sequence is the protein's primary structure: the linear order of residues from the N-terminus to the C-terminus, written in one-letter code. Everything else here — the 3D coordinates, the secondary structure, the domain annotations — is ultimately a consequence of this string.

Contact-map, Ramachandran, and PAE plots. Three diagnostic plots accompany the record. The Cα contact map visualizes the tertiary structure as a 2D adjacency matrix (8 Å cutoff, sequence-local contacts suppressed). The Ramachandran plot shows the distribution of backbone (φ, ψ) torsions, with points in the α and β basins reflecting secondary structure content. The PAE plot shows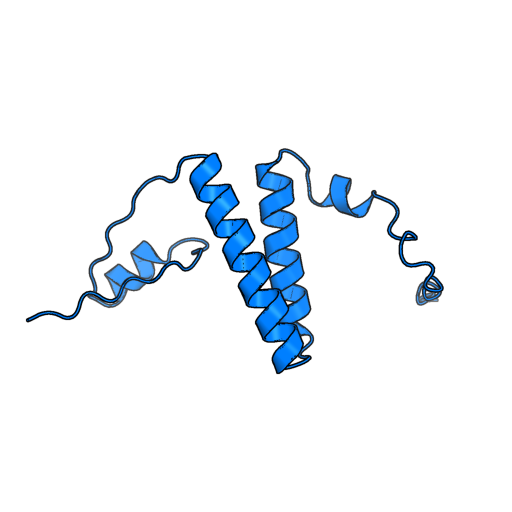 AlphaFold's inter-residue confidence as a color matrix.